Protein AF-A0A520CZI9-F1 (afdb_monomer)

Secondary structure (DSSP, 8-state):
-HHHHHHHHHHHHHHHHHHHHHT-HHHHHHHHHHHHHH-TT-HHHHHHHHHHHHHHS-HHHHHHHHHHHHHHHHHHHHHHHHHHHHHSHHHHHHHHHHHHHTT-B-TTS-B----HHHHHHHHHHHHHHHHHHT-----------------------------

Radius of gyration: 30.91 Å; Cα contacts (8 Å, |Δi|>4): 100; chains: 1; bounding box: 80×28×113 Å

Mean predicted aligned error: 10.5 Å

pLDDT: mean 85.19, std 16.38, range [44.72, 97.5]

Structure (mmCIF, N/CA/C/O backbone):
data_AF-A0A520CZI9-F1
#
_entry.id   AF-A0A520CZI9-F1
#
loop_
_atom_site.group_PDB
_atom_site.id
_atom_site.type_symbol
_atom_site.label_atom_id
_atom_site.label_alt_id
_atom_site.label_comp_id
_atom_site.label_asym_id
_atom_site.label_entity_id
_atom_site.label_seq_id
_atom_site.pdbx_PDB_ins_code
_atom_site.Cartn_x
_atom_site.Cartn_y
_atom_site.Cartn_z
_atom_site.occupancy
_atom_site.B_iso_or_equiv
_atom_site.auth_seq_id
_atom_site.auth_comp_id
_atom_site.auth_asym_id
_atom_site.auth_atom_id
_atom_site.pdbx_PDB_model_num
ATOM 1 N N . MET A 1 1 ? -3.508 4.413 -19.790 1.00 62.09 1 MET A N 1
ATOM 2 C CA . MET A 1 1 ? -4.306 3.797 -18.696 1.00 62.09 1 MET A CA 1
ATOM 3 C C . MET A 1 1 ? -3.879 4.257 -17.296 1.00 62.09 1 MET A C 1
ATOM 5 O O . MET A 1 1 ? -4.762 4.639 -16.537 1.00 62.09 1 MET A O 1
ATOM 9 N N . ALA A 1 2 ? -2.581 4.267 -16.952 1.00 71.06 2 ALA A N 1
ATOM 10 C CA . ALA A 1 2 ? -2.079 4.636 -15.613 1.00 71.06 2 ALA A CA 1
ATOM 11 C C . ALA A 1 2 ? -2.531 6.032 -15.137 1.00 71.06 2 ALA A C 1
ATOM 13 O O . ALA A 1 2 ? -3.241 6.137 -14.144 1.00 71.06 2 ALA A O 1
ATOM 14 N N . ARG A 1 3 ? -2.312 7.079 -15.947 1.00 78.06 3 ARG A N 1
ATOM 15 C CA . ARG A 1 3 ? -2.715 8.465 -15.625 1.00 78.06 3 ARG A CA 1
ATOM 16 C C . ARG A 1 3 ? -4.198 8.622 -15.249 1.00 78.06 3 ARG A C 1
ATOM 18 O O . ARG A 1 3 ? -4.538 9.430 -14.393 1.00 78.06 3 ARG A O 1
ATOM 25 N N . ARG A 1 4 ? -5.099 7.841 -15.865 1.00 83.56 4 ARG A N 1
ATOM 26 C CA . ARG A 1 4 ? -6.543 7.868 -15.554 1.00 83.56 4 ARG A CA 1
ATOM 27 C C . ARG A 1 4 ? -6.840 7.231 -14.192 1.00 83.56 4 ARG A C 1
ATOM 29 O O . ARG A 1 4 ? -7.718 7.718 -13.483 1.00 83.56 4 ARG A O 1
ATOM 36 N N . LYS A 1 5 ? -6.120 6.163 -13.832 1.00 85.12 5 LYS A N 1
ATOM 37 C CA . LYS A 1 5 ? -6.226 5.513 -12.519 1.00 85.12 5 LYS A CA 1
ATOM 38 C C . LYS A 1 5 ? -5.720 6.445 -11.417 1.00 85.12 5 LYS A C 1
ATOM 40 O O . LYS A 1 5 ? -6.430 6.624 -10.435 1.00 85.12 5 LYS A O 1
ATOM 45 N N . ASP A 1 6 ? -4.604 7.135 -11.638 1.00 86.25 6 ASP A N 1
ATOM 46 C CA . ASP A 1 6 ? -4.031 8.069 -10.658 1.00 86.25 6 ASP A CA 1
ATOM 47 C C . ASP A 1 6 ? -4.970 9.247 -10.376 1.00 86.25 6 ASP A C 1
ATOM 49 O O . ASP A 1 6 ? -5.230 9.588 -9.222 1.00 86.25 6 ASP A O 1
ATOM 53 N N . ILE A 1 7 ? -5.533 9.854 -11.430 1.00 91.81 7 ILE A N 1
ATOM 54 C CA . ILE A 1 7 ? -6.514 10.943 -11.293 1.00 91.81 7 ILE A CA 1
ATOM 55 C C . ILE A 1 7 ? -7.728 10.460 -10.497 1.00 91.81 7 ILE A C 1
ATOM 57 O O . ILE A 1 7 ? -8.185 11.145 -9.582 1.00 91.81 7 ILE A O 1
ATOM 61 N N . ARG A 1 8 ? -8.233 9.263 -10.815 1.00 93.69 8 ARG A N 1
ATOM 62 C CA . ARG A 1 8 ? -9.382 8.686 -10.120 1.00 93.69 8 ARG A CA 1
ATOM 63 C C . ARG A 1 8 ? -9.073 8.392 -8.652 1.00 93.69 8 ARG A C 1
ATOM 65 O O . ARG A 1 8 ? -9.869 8.766 -7.797 1.00 93.69 8 ARG A O 1
ATOM 72 N N . SER A 1 9 ? -7.922 7.791 -8.350 1.00 93.62 9 SER A N 1
ATOM 73 C CA . SER A 1 9 ? -7.503 7.528 -6.969 1.00 93.62 9 SER A CA 1
ATOM 74 C C . SER A 1 9 ? -7.391 8.821 -6.161 1.00 93.62 9 SER A C 1
ATOM 76 O O . SER A 1 9 ? -7.897 8.885 -5.038 1.00 93.62 9 SER A O 1
ATOM 78 N N . LYS A 1 10 ? -6.800 9.879 -6.735 1.00 94.19 10 LYS A N 1
ATOM 79 C CA . LYS A 1 10 ? -6.719 11.204 -6.098 1.00 94.19 10 LYS A CA 1
ATOM 80 C C . LYS A 1 10 ? -8.101 11.798 -5.845 1.00 94.19 10 LYS A C 1
ATOM 82 O O . LYS A 1 10 ? -8.356 12.309 -4.757 1.00 94.19 10 LYS A O 1
ATOM 87 N N . LEU A 1 11 ? -9.005 11.712 -6.818 1.00 95.56 11 LEU A N 1
ATOM 88 C CA . LEU A 1 11 ? -10.368 12.224 -6.685 1.00 95.56 11 LEU A CA 1
ATOM 89 C C . LEU A 1 11 ? -11.126 11.516 -5.556 1.00 95.56 11 LEU A C 1
ATOM 91 O O . LEU A 1 11 ? -11.704 12.181 -4.696 1.00 95.56 11 LEU A O 1
ATOM 95 N N . GLU A 1 12 ? -11.067 10.186 -5.510 1.00 95.38 12 GLU A N 1
ATOM 96 C CA . GLU A 1 12 ? -11.695 9.393 -4.448 1.00 95.38 12 GLU A CA 1
ATOM 97 C C . GLU A 1 12 ? -11.079 9.700 -3.072 1.00 95.38 12 GLU A C 1
ATOM 99 O O . GLU A 1 12 ? -11.809 9.849 -2.092 1.00 95.38 12 GLU A O 1
ATOM 104 N N . TYR A 1 13 ? -9.758 9.903 -2.995 1.00 96.62 13 TYR A N 1
ATOM 105 C CA . TYR A 1 13 ? -9.076 10.355 -1.777 1.00 96.62 13 TYR A CA 1
ATOM 106 C C . TYR A 1 13 ? -9.570 11.732 -1.299 1.00 96.62 13 TYR A C 1
ATOM 108 O O . TYR A 1 13 ? -9.840 11.924 -0.111 1.00 96.62 13 TYR A O 1
ATOM 116 N N . HIS A 1 14 ? -9.727 12.699 -2.207 1.00 96.44 14 HIS A N 1
ATOM 117 C CA . HIS A 1 14 ? -10.226 14.029 -1.855 1.00 96.44 14 HIS A CA 1
ATOM 118 C C . HIS A 1 14 ? -11.691 14.005 -1.412 1.00 96.44 14 HIS A C 1
ATOM 120 O O . HIS A 1 14 ? -12.055 14.708 -0.468 1.00 96.44 14 HIS A O 1
ATOM 126 N N . GLN A 1 15 ? -12.530 13.188 -2.048 1.00 96.44 15 GLN A N 1
ATOM 127 C CA . GLN A 1 15 ? -13.908 12.977 -1.603 1.00 96.44 15 GLN A CA 1
ATOM 128 C C . GLN A 1 15 ? -13.951 12.325 -0.214 1.00 96.44 15 GLN A C 1
ATOM 130 O O . GLN A 1 15 ? -14.697 12.783 0.649 1.00 96.44 15 GLN A O 1
ATOM 135 N N . ALA A 1 16 ? -13.097 11.328 0.038 1.00 96.56 16 ALA A N 1
ATOM 136 C CA . ALA A 1 16 ? -12.969 10.697 1.349 1.00 96.56 16 ALA A CA 1
ATOM 137 C C . ALA A 1 16 ? -12.588 11.706 2.441 1.00 96.56 16 ALA A C 1
ATOM 139 O O . ALA A 1 16 ? -13.195 11.704 3.507 1.00 96.56 16 ALA A O 1
ATOM 140 N N . LEU A 1 17 ? -11.648 12.617 2.160 1.00 96.31 17 LEU A N 1
ATOM 141 C CA . LEU A 1 17 ? -11.279 13.692 3.088 1.00 96.31 17 LEU A CA 1
ATOM 142 C C . LEU A 1 17 ? -12.446 14.630 3.403 1.00 96.31 17 LEU A C 1
ATOM 144 O O . LEU A 1 17 ? -12.574 15.070 4.543 1.00 96.31 17 LEU A O 1
ATOM 148 N N . LYS A 1 18 ? -13.283 14.962 2.412 1.00 96.94 18 LYS A N 1
ATOM 149 C CA . LYS A 1 18 ? -14.472 15.796 2.643 1.00 96.94 18 LYS A CA 1
ATOM 150 C C . LYS A 1 18 ? -15.453 15.088 3.578 1.00 96.94 18 LYS A C 1
ATOM 152 O O . LYS A 1 18 ? -15.872 15.697 4.552 1.00 96.94 18 LYS A O 1
ATOM 157 N N . LEU A 1 19 ? -15.734 13.807 3.335 1.00 95.50 19 LEU A N 1
ATOM 158 C CA . LEU A 1 19 ? -16.618 13.007 4.192 1.00 95.50 19 LEU A CA 1
ATOM 159 C C . LEU A 1 19 ? -16.044 12.775 5.594 1.00 95.50 19 LEU A C 1
ATOM 161 O O . LEU A 1 19 ? -16.773 12.747 6.578 1.00 95.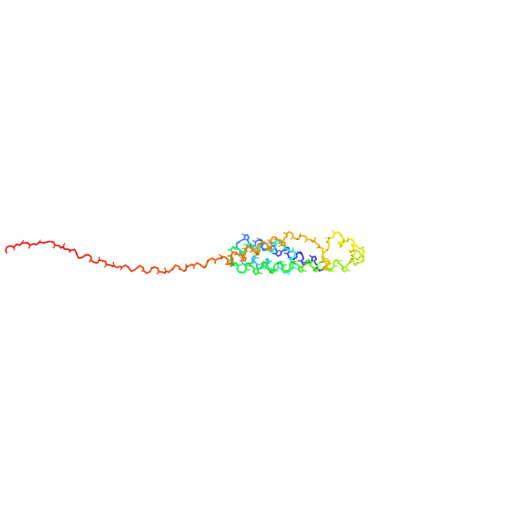50 19 LEU A O 1
ATOM 165 N N . GLU A 1 20 ? -14.724 12.631 5.716 1.00 94.38 20 GLU A N 1
ATOM 166 C CA . GLU A 1 20 ? -14.093 12.529 7.030 1.00 94.38 20 GLU A CA 1
ATOM 167 C C . GLU A 1 20 ? -14.286 13.826 7.830 1.00 94.38 20 GLU A C 1
ATOM 169 O O . GLU A 1 20 ? -14.579 13.772 9.022 1.00 94.38 20 GLU A O 1
ATOM 174 N N . LYS A 1 21 ? -14.190 14.992 7.174 1.00 94.38 21 LYS A N 1
ATOM 175 C CA . LYS A 1 21 ? -14.440 16.296 7.806 1.00 94.38 21 LYS A CA 1
ATOM 176 C C . LYS A 1 21 ? -15.902 16.497 8.213 1.00 94.38 21 LYS A C 1
ATOM 178 O O . LYS A 1 21 ? -16.136 17.184 9.200 1.00 94.38 21 LYS A O 1
ATOM 183 N N . THR A 1 22 ? -16.862 15.911 7.494 1.00 94.69 22 THR A N 1
ATOM 184 C CA . THR A 1 22 ? -18.288 15.958 7.871 1.00 94.69 22 THR A CA 1
ATOM 185 C C . THR A 1 22 ? -18.648 14.967 8.981 1.00 94.69 22 THR A C 1
ATOM 187 O O . THR A 1 22 ? -19.741 15.045 9.527 1.00 94.69 22 THR A O 1
ATOM 190 N N . GLY A 1 23 ? -17.731 14.067 9.357 1.00 92.06 23 GLY A N 1
ATOM 191 C CA . GLY A 1 23 ? -17.938 13.072 10.412 1.00 92.06 23 GLY A CA 1
ATOM 192 C C . GLY A 1 23 ? -18.419 11.706 9.910 1.00 92.06 23 GLY A C 1
ATOM 193 O O . GLY A 1 23 ? -18.578 10.778 10.709 1.00 92.06 23 GLY A O 1
ATOM 194 N N . ASP A 1 24 ? -18.563 11.523 8.596 1.00 94.50 24 ASP A N 1
ATOM 195 C CA . ASP A 1 24 ? -19.016 10.275 7.975 1.00 94.50 24 ASP A CA 1
ATOM 196 C C . ASP A 1 24 ? -17.868 9.275 7.781 1.00 94.50 24 ASP A C 1
ATOM 198 O O . ASP A 1 24 ? -17.542 8.831 6.675 1.00 94.50 24 ASP A O 1
ATOM 202 N N . HIS A 1 25 ? -17.249 8.870 8.891 1.00 93.06 25 HIS A N 1
ATOM 203 C CA . HIS A 1 25 ? -16.052 8.023 8.912 1.00 93.06 25 HIS A CA 1
ATOM 204 C C .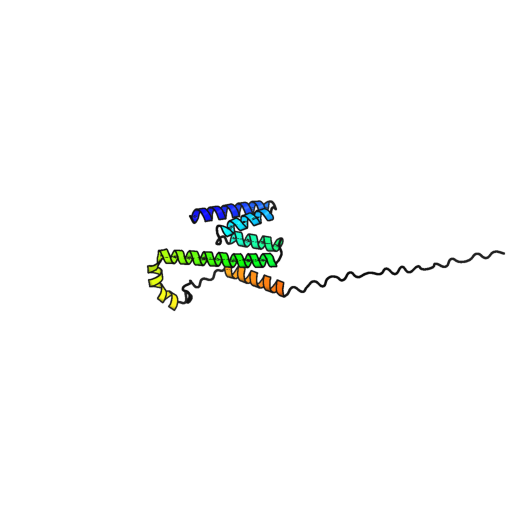 HIS A 1 25 ? -16.230 6.684 8.171 1.00 93.06 25 HIS A C 1
ATOM 206 O O . HIS A 1 25 ? -15.288 6.184 7.556 1.00 93.06 25 HIS A O 1
ATOM 212 N N . ASN A 1 26 ? -17.434 6.099 8.191 1.00 93.12 26 ASN A N 1
ATOM 213 C CA . ASN A 1 26 ? -17.721 4.841 7.493 1.00 93.12 26 ASN A CA 1
ATOM 214 C C . ASN A 1 26 ? -17.700 5.003 5.965 1.00 93.12 26 ASN A C 1
ATOM 216 O O . ASN A 1 26 ? -17.172 4.139 5.264 1.00 93.12 26 ASN A O 1
ATOM 220 N N . LEU A 1 27 ? -18.262 6.098 5.442 1.00 94.75 27 LEU A N 1
ATOM 221 C CA . LEU A 1 27 ? -18.240 6.383 4.006 1.00 94.75 27 LEU A CA 1
ATOM 222 C C . LEU A 1 27 ? -16.847 6.836 3.562 1.00 94.75 27 LEU A C 1
ATOM 224 O O . LEU A 1 27 ? -16.363 6.375 2.528 1.00 94.75 27 LEU A O 1
ATOM 228 N N . ALA A 1 28 ? -16.167 7.644 4.381 1.00 95.88 28 ALA A N 1
ATOM 229 C CA . ALA A 1 28 ? -14.778 8.026 4.154 1.00 95.88 28 ALA A CA 1
ATOM 230 C C . ALA A 1 28 ? -13.868 6.792 4.037 1.00 95.88 28 ALA A C 1
ATOM 232 O O . ALA A 1 28 ? -13.098 6.687 3.086 1.00 95.88 28 ALA A O 1
ATOM 233 N N . LEU A 1 29 ? -14.013 5.807 4.935 1.00 95.69 29 LEU A N 1
ATOM 234 C CA . LEU A 1 29 ? -13.274 4.542 4.863 1.00 95.69 29 LEU A CA 1
ATOM 235 C C . LEU A 1 29 ? -13.497 3.799 3.544 1.00 95.69 29 LEU A C 1
ATOM 237 O O . LEU A 1 29 ? -12.526 3.353 2.936 1.00 95.69 29 LEU A O 1
ATOM 241 N N . LYS A 1 30 ? -14.748 3.699 3.076 1.00 95.69 30 LYS A N 1
ATOM 242 C CA . LYS A 1 30 ? -15.056 3.056 1.788 1.00 95.69 30 LYS A CA 1
ATOM 243 C C . LYS A 1 30 ? -14.361 3.767 0.627 1.00 95.69 30 LYS A C 1
ATOM 245 O O . LYS A 1 30 ? -13.816 3.105 -0.251 1.00 95.69 30 LYS A O 1
ATOM 250 N N . LEU A 1 31 ? -14.366 5.100 0.611 1.00 96.62 31 LEU A N 1
ATOM 251 C CA . LEU A 1 31 ? -13.702 5.869 -0.444 1.00 96.62 31 LEU A CA 1
ATOM 252 C C . LEU A 1 31 ? -12.178 5.764 -0.370 1.00 96.62 31 LEU A C 1
ATOM 254 O O . LEU A 1 31 ? -11.535 5.603 -1.405 1.00 96.62 31 LEU A O 1
ATOM 258 N N . TYR A 1 32 ? -11.594 5.766 0.829 1.00 96.94 32 TYR A N 1
ATOM 259 C CA . TYR A 1 32 ? -10.164 5.519 0.966 1.00 96.94 32 TYR A CA 1
ATOM 260 C C . TYR A 1 32 ? -9.771 4.130 0.458 1.00 96.94 32 TYR A C 1
ATOM 262 O O . TYR A 1 32 ? -8.745 4.017 -0.206 1.00 96.94 32 TYR A O 1
ATOM 270 N N . GLN A 1 33 ? -10.573 3.096 0.733 1.00 95.50 33 GLN A N 1
ATOM 271 C CA . GLN A 1 33 ? -10.327 1.738 0.232 1.00 95.50 33 GLN A CA 1
ATOM 272 C C . GLN A 1 33 ? -10.399 1.668 -1.296 1.00 95.50 33 GLN A C 1
ATOM 274 O O . GLN A 1 33 ? -9.569 1.019 -1.930 1.00 95.50 33 GLN A O 1
ATOM 279 N N . LYS A 1 34 ? -11.356 2.363 -1.918 1.00 95.44 34 LYS A N 1
ATOM 280 C CA . LYS A 1 34 ? -11.404 2.460 -3.385 1.00 95.44 34 LYS A CA 1
ATOM 281 C C . LYS A 1 34 ? -10.159 3.166 -3.937 1.00 95.44 34 LYS A C 1
ATOM 283 O O . LYS A 1 34 ? -9.486 2.630 -4.811 1.00 95.44 34 LYS A O 1
ATOM 288 N N . SER A 1 35 ? -9.757 4.275 -3.322 1.00 95.69 35 SER A N 1
ATOM 289 C CA . SER A 1 35 ? -8.546 5.004 -3.706 1.00 95.69 35 SER A CA 1
ATOM 290 C C . SER A 1 35 ? -7.285 4.127 -3.637 1.00 95.69 35 SER A C 1
ATOM 292 O O . SER A 1 35 ? -6.499 4.109 -4.587 1.00 95.69 35 SER A O 1
ATOM 294 N N . SER A 1 36 ? -7.126 3.342 -2.565 1.00 94.38 36 SER A N 1
ATOM 295 C CA . SER A 1 36 ? -5.962 2.472 -2.363 1.00 94.38 36 SER A CA 1
ATOM 296 C C . SER A 1 36 ? -5.977 1.188 -3.199 1.00 94.38 36 SER A C 1
ATOM 298 O O . SER A 1 36 ? -4.929 0.591 -3.423 1.00 94.38 36 SER A O 1
ATOM 300 N N . THR A 1 37 ? -7.147 0.739 -3.662 1.00 93.25 37 THR A N 1
ATOM 301 C CA . THR A 1 37 ? -7.260 -0.404 -4.590 1.00 93.25 37 THR A CA 1
ATOM 302 C C . THR A 1 37 ? -6.992 0.003 -6.035 1.00 93.25 37 THR A C 1
ATOM 304 O O . THR A 1 37 ? -6.431 -0.780 -6.796 1.00 93.25 37 THR A O 1
ATOM 307 N N . ILE A 1 38 ? -7.360 1.230 -6.415 1.00 92.88 38 ILE A N 1
ATOM 308 C CA . ILE A 1 38 ? -7.059 1.783 -7.741 1.00 92.88 38 ILE A CA 1
ATOM 309 C C . ILE A 1 38 ? -5.571 2.089 -7.878 1.00 92.88 38 ILE A C 1
ATOM 311 O O . ILE A 1 38 ? -4.980 1.770 -8.910 1.00 92.88 38 ILE A O 1
ATOM 315 N N . ASP A 1 39 ? -4.997 2.717 -6.853 1.00 92.50 39 ASP A N 1
ATOM 316 C CA . ASP A 1 39 ? -3.581 3.053 -6.786 1.00 92.50 39 ASP A CA 1
ATOM 317 C C . ASP A 1 39 ? -3.000 2.602 -5.436 1.00 92.50 39 ASP A C 1
ATOM 319 O O . ASP A 1 39 ? -3.110 3.319 -4.433 1.00 92.50 39 ASP A O 1
ATOM 323 N N . PRO A 1 40 ? -2.363 1.418 -5.396 1.00 92.38 40 PRO A N 1
ATOM 324 C CA . PRO A 1 40 ? -1.676 0.939 -4.204 1.00 92.38 40 PRO A CA 1
ATOM 325 C C . PRO A 1 40 ? -0.528 1.847 -3.751 1.00 92.38 40 PRO A C 1
ATOM 327 O O . PRO A 1 40 ? -0.169 1.808 -2.574 1.00 92.38 40 PRO A O 1
ATOM 330 N N . SER A 1 41 ? 0.013 2.681 -4.646 1.00 90.81 41 SER A N 1
ATOM 331 C CA . SER A 1 41 ? 1.081 3.640 -4.357 1.00 90.81 41 SER A CA 1
ATOM 332 C C . SER A 1 41 ? 0.565 4.918 -3.686 1.00 90.81 41 SER A C 1
ATOM 334 O O . SER A 1 41 ? 1.363 5.744 -3.238 1.00 90.81 41 SER A O 1
ATOM 336 N N . ASN A 1 42 ? -0.755 5.080 -3.530 1.00 93.44 42 ASN A N 1
ATOM 337 C CA . ASN A 1 42 ? -1.339 6.185 -2.780 1.00 93.44 42 ASN A CA 1
ATOM 338 C C . ASN A 1 42 ? -1.166 5.984 -1.263 1.00 93.44 42 ASN A C 1
ATOM 340 O O . ASN A 1 42 ? -2.062 5.548 -0.532 1.00 93.44 42 ASN A O 1
ATO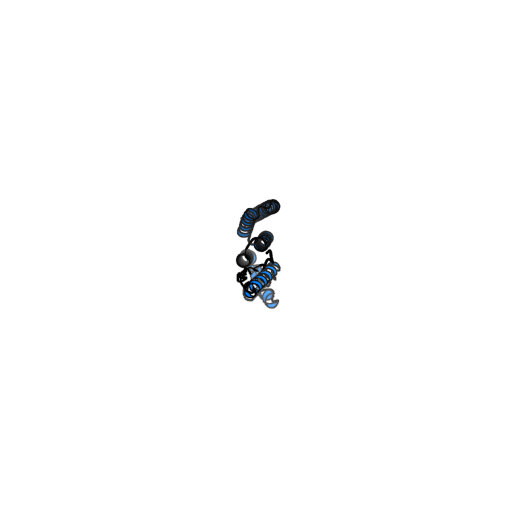M 344 N N . ILE A 1 43 ? 0.014 6.365 -0.779 1.00 93.81 43 ILE A N 1
ATOM 345 C CA . ILE A 1 43 ? 0.423 6.280 0.627 1.00 93.81 43 ILE A CA 1
ATOM 346 C C . ILE A 1 43 ? -0.544 7.039 1.550 1.00 93.81 43 ILE A C 1
ATOM 348 O O . ILE A 1 43 ? -0.821 6.603 2.672 1.00 93.81 43 ILE A O 1
ATOM 352 N N . HIS A 1 44 ? -1.080 8.176 1.098 1.00 94.62 44 HIS A N 1
ATOM 353 C CA . HIS A 1 44 ? -1.974 8.996 1.910 1.00 94.62 44 HIS A CA 1
ATOM 354 C C . HIS A 1 44 ? -3.291 8.276 2.205 1.00 94.62 44 HIS A C 1
ATOM 356 O O . HIS A 1 44 ? -3.743 8.299 3.352 1.00 94.62 44 HIS A O 1
ATOM 362 N N . ALA A 1 45 ? -3.876 7.595 1.215 1.00 95.94 45 ALA A N 1
ATOM 363 C CA . ALA A 1 45 ? -5.097 6.818 1.404 1.00 95.94 45 ALA A CA 1
ATOM 364 C C . ALA A 1 45 ? -4.903 5.720 2.462 1.00 95.94 45 ALA A C 1
ATOM 366 O O . ALA A 1 45 ? -5.685 5.643 3.412 1.00 95.94 45 ALA A O 1
ATOM 367 N N . TRP A 1 46 ? -3.823 4.938 2.368 1.00 97.00 46 TRP A N 1
ATOM 368 C CA . TRP A 1 46 ? -3.492 3.908 3.359 1.00 97.00 46 TRP A CA 1
ATOM 369 C C . TRP A 1 46 ? -3.298 4.485 4.763 1.00 97.00 46 TRP A C 1
ATOM 371 O O . TRP A 1 46 ? -3.895 4.001 5.727 1.00 97.00 46 TRP A O 1
ATOM 381 N N . ASN A 1 47 ? -2.529 5.568 4.889 1.00 96.44 47 ASN A N 1
ATOM 382 C CA . ASN A 1 47 ? -2.272 6.200 6.182 1.00 96.44 47 ASN A CA 1
ATOM 383 C C . ASN A 1 47 ? -3.558 6.716 6.844 1.00 96.44 47 ASN A C 1
ATOM 385 O O . ASN A 1 47 ? -3.739 6.538 8.053 1.00 96.44 47 ASN A O 1
ATOM 389 N N . ARG A 1 48 ? -4.480 7.316 6.076 1.00 95.75 48 ARG A N 1
ATOM 390 C CA . ARG A 1 48 ? -5.785 7.745 6.608 1.00 95.75 48 ARG A CA 1
ATOM 391 C C . ARG A 1 48 ? -6.629 6.558 7.061 1.00 95.75 48 ARG A C 1
ATOM 393 O O . ARG A 1 48 ? -7.170 6.609 8.165 1.00 95.75 48 ARG A O 1
ATOM 400 N N . GLN A 1 49 ? -6.668 5.463 6.297 1.00 95.94 49 GLN A N 1
ATOM 401 C CA . GLN A 1 49 ? -7.359 4.242 6.731 1.00 95.94 49 GLN A CA 1
ATOM 402 C C . GLN A 1 49 ? -6.794 3.718 8.053 1.00 95.94 49 GLN A C 1
ATOM 404 O O . GLN A 1 49 ? -7.558 3.448 8.974 1.00 95.94 49 GLN A O 1
ATOM 409 N N . MET A 1 50 ? -5.468 3.651 8.202 1.00 95.88 50 MET A N 1
ATOM 410 C CA . MET A 1 50 ? -4.836 3.198 9.447 1.00 95.88 50 MET A CA 1
ATOM 411 C C . MET A 1 50 ? -5.183 4.093 10.647 1.00 95.88 50 MET A C 1
ATOM 413 O O . MET A 1 50 ? -5.325 3.602 11.768 1.00 95.88 50 MET A O 1
ATOM 417 N N . ILE A 1 51 ? -5.326 5.408 10.449 1.00 94.94 51 ILE A N 1
ATOM 418 C CA . ILE A 1 51 ? -5.767 6.334 11.506 1.00 94.94 51 ILE A CA 1
ATOM 419 C C . ILE A 1 51 ? -7.218 6.044 11.905 1.00 94.94 51 ILE A C 1
ATOM 421 O O . ILE A 1 51 ? -7.518 5.962 13.097 1.00 94.94 51 ILE A O 1
ATOM 425 N N . LEU A 1 52 ? -8.106 5.858 10.928 1.00 94.56 52 LEU A N 1
ATOM 426 C CA . LEU A 1 52 ? -9.519 5.568 11.174 1.00 94.56 52 LEU A CA 1
ATOM 427 C C . LEU A 1 52 ? -9.721 4.197 11.831 1.00 94.56 52 LEU A C 1
ATOM 429 O O . LEU A 1 52 ? -10.490 4.086 12.784 1.00 94.56 52 LEU A O 1
ATOM 433 N N . PHE A 1 53 ? -8.982 3.171 11.407 1.00 94.19 53 PHE A N 1
ATOM 434 C CA . PHE A 1 53 ? -9.019 1.849 12.037 1.00 94.19 53 PHE A CA 1
ATOM 435 C C . PHE A 1 53 ? -8.530 1.899 13.484 1.00 94.19 53 PHE A C 1
ATOM 437 O O . PHE A 1 53 ? -9.185 1.350 14.365 1.00 94.19 53 PHE A O 1
ATOM 444 N N . ARG A 1 54 ? -7.449 2.635 13.760 1.00 92.88 54 ARG A N 1
ATOM 445 C CA . ARG A 1 54 ? -6.955 2.818 15.131 1.00 92.88 54 ARG A CA 1
ATOM 446 C C . ARG A 1 54 ? -7.990 3.474 16.053 1.00 92.88 54 ARG A C 1
ATOM 448 O O . ARG A 1 54 ? -8.019 3.167 17.241 1.00 92.88 54 ARG A O 1
ATOM 455 N N . LYS A 1 55 ? -8.792 4.411 15.532 1.00 92.06 55 LYS A N 1
ATOM 456 C CA . LYS A 1 55 ? -9.799 5.150 16.313 1.00 92.06 55 LYS A CA 1
ATOM 457 C C . LYS A 1 55 ? -11.097 4.368 16.513 1.00 92.06 55 LYS A C 1
ATOM 459 O O . LYS A 1 55 ? -11.650 4.397 17.605 1.00 92.06 55 LYS A O 1
ATOM 464 N N . TYR A 1 56 ? -11.586 3.706 15.466 1.00 91.44 56 TYR A N 1
ATOM 465 C CA . TYR A 1 56 ? -12.965 3.204 15.416 1.00 91.44 56 TYR A CA 1
ATOM 466 C C . TYR A 1 56 ? -13.080 1.683 15.279 1.00 91.44 56 TYR A C 1
ATOM 468 O O . TYR A 1 56 ? -14.193 1.156 15.307 1.00 91.44 56 TYR A O 1
ATOM 476 N N . LYS A 1 57 ? -11.970 0.963 15.086 1.00 90.56 57 LYS A N 1
ATOM 477 C CA . LYS A 1 57 ? -11.957 -0.485 14.837 1.00 90.56 57 LYS A CA 1
ATOM 478 C C . LYS A 1 57 ? -11.083 -1.223 15.848 1.00 90.56 57 LYS A C 1
ATOM 480 O O . LYS A 1 57 ? -10.428 -0.638 16.707 1.00 90.56 57 LYS A O 1
ATOM 485 N N . SER A 1 58 ? -11.129 -2.550 15.778 1.00 91.12 58 SER A N 1
ATOM 486 C CA . SER A 1 58 ? -10.316 -3.415 16.627 1.00 91.12 58 SER A CA 1
ATOM 487 C C . SER A 1 58 ? -8.867 -3.471 16.136 1.00 91.12 58 SER A C 1
ATOM 489 O O . SER A 1 58 ? -8.580 -3.348 14.944 1.00 91.12 58 SER A O 1
ATOM 491 N N . LYS A 1 59 ? -7.934 -3.720 17.063 1.00 91.44 59 LYS A N 1
ATOM 492 C CA . LYS A 1 59 ? -6.502 -3.857 1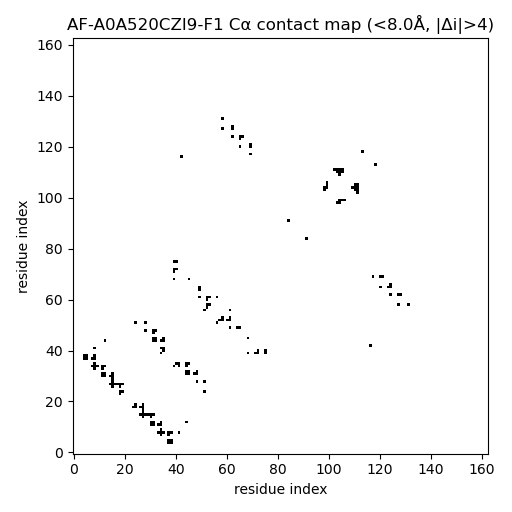6.745 1.00 91.44 59 LYS A CA 1
ATOM 493 C C . LYS A 1 59 ? -6.233 -4.973 15.731 1.00 91.44 59 LYS A C 1
ATOM 495 O O . LYS A 1 59 ? -5.347 -4.834 14.899 1.00 91.44 59 LYS A O 1
ATOM 500 N N . SER A 1 60 ? -7.000 -6.064 15.780 1.00 92.12 60 SER A N 1
ATOM 501 C CA . SER A 1 60 ? -6.879 -7.174 14.828 1.00 92.12 60 SER A CA 1
ATOM 502 C C . SER A 1 60 ? -7.221 -6.747 13.400 1.00 92.12 60 SER A C 1
ATOM 504 O O . SER A 1 60 ? -6.504 -7.099 12.467 1.00 92.12 60 SER A O 1
ATOM 506 N N . GLN A 1 61 ? -8.267 -5.936 13.228 1.00 94.00 61 GLN A N 1
ATOM 507 C CA . GLN A 1 61 ? -8.632 -5.375 11.926 1.00 94.00 61 GLN A CA 1
ATOM 508 C C . GLN A 1 61 ? -7.572 -4.394 11.411 1.00 94.00 61 GLN A C 1
ATOM 510 O O . GLN A 1 61 ? -7.265 -4.395 10.223 1.00 94.00 61 GLN A O 1
ATOM 515 N N . GLU A 1 62 ? -6.978 -3.588 12.295 1.00 95.19 62 GLU A N 1
ATOM 516 C CA . GLU A 1 62 ? -5.874 -2.696 11.928 1.00 95.19 62 GLU A CA 1
ATOM 517 C C . GLU A 1 62 ? -4.636 -3.479 11.462 1.00 95.19 62 GLU A C 1
ATOM 519 O O . GLU A 1 62 ? -4.049 -3.136 10.440 1.00 95.19 62 GLU A O 1
ATOM 524 N N . ILE A 1 63 ? -4.268 -4.561 12.156 1.00 96.06 63 ILE A N 1
ATOM 525 C CA . ILE A 1 63 ? -3.160 -5.446 11.757 1.00 96.06 63 ILE A CA 1
ATOM 526 C C . ILE A 1 63 ? -3.400 -6.019 10.357 1.00 96.06 63 ILE A C 1
ATOM 528 O O . ILE A 1 63 ? -2.507 -5.962 9.511 1.00 96.06 63 ILE A O 1
ATOM 532 N N . ALA A 1 64 ? -4.604 -6.538 10.095 1.00 96.19 64 ALA A N 1
ATOM 533 C CA . ALA A 1 64 ? -4.956 -7.086 8.786 1.00 96.19 64 ALA A CA 1
ATOM 534 C C . ALA A 1 64 ? -4.836 -6.025 7.679 1.00 96.19 64 ALA A C 1
ATOM 536 O O . ALA A 1 64 ? -4.258 -6.289 6.623 1.00 96.19 64 ALA A O 1
ATOM 537 N N . LEU A 1 65 ? -5.303 -4.802 7.953 1.00 96.12 65 LEU A N 1
ATOM 538 C CA . LEU A 1 65 ? -5.169 -3.675 7.037 1.00 96.12 65 LEU A CA 1
ATOM 539 C C . LEU A 1 65 ? -3.695 -3.350 6.750 1.00 96.12 65 LEU A C 1
ATOM 541 O O . LEU A 1 65 ? -3.318 -3.236 5.587 1.00 96.12 65 LEU A O 1
ATOM 545 N N . VAL A 1 66 ? -2.853 -3.233 7.781 1.00 96.62 66 VAL A N 1
ATOM 546 C CA . VAL A 1 66 ? -1.426 -2.909 7.611 1.00 96.62 66 VAL A CA 1
ATOM 547 C C . VAL A 1 66 ? -0.708 -3.987 6.793 1.00 96.62 66 VAL A C 1
ATOM 549 O O . VAL A 1 66 ? 0.048 -3.646 5.886 1.00 96.62 66 VAL A O 1
ATOM 552 N N . LYS A 1 67 ? -0.998 -5.275 7.030 1.00 97.50 67 LYS A N 1
ATOM 553 C CA . LYS A 1 67 ? -0.459 -6.378 6.213 1.00 97.50 67 LYS A CA 1
ATOM 554 C C . LYS A 1 67 ? -0.868 -6.250 4.747 1.00 97.50 67 LYS A C 1
ATOM 556 O O . LYS A 1 67 ? -0.019 -6.365 3.865 1.00 97.50 67 LYS A O 1
ATOM 561 N N . SER A 1 68 ? -2.146 -5.961 4.488 1.00 96.38 68 SER A N 1
ATOM 562 C CA . SER A 1 68 ? -2.640 -5.768 3.121 1.00 96.38 68 SER A CA 1
ATOM 563 C C . SER A 1 68 ? -1.987 -4.569 2.424 1.00 96.38 68 SER A C 1
ATOM 565 O O . SER A 1 68 ? -1.625 -4.676 1.255 1.00 96.38 68 SER A O 1
ATOM 567 N N . ALA A 1 69 ? -1.755 -3.468 3.149 1.00 96.12 69 ALA A N 1
ATOM 568 C CA . ALA A 1 69 ? -1.106 -2.271 2.623 1.00 96.12 69 ALA A CA 1
ATOM 569 C C . ALA A 1 69 ? 0.352 -2.544 2.227 1.00 96.12 69 ALA A C 1
ATOM 571 O O . ALA A 1 69 ? 0.764 -2.198 1.121 1.00 96.12 69 ALA A O 1
ATOM 572 N N . ILE A 1 70 ? 1.114 -3.221 3.097 1.00 96.12 70 ILE A N 1
ATOM 573 C CA . ILE A 1 70 ? 2.503 -3.623 2.823 1.00 96.12 70 ILE A CA 1
ATOM 574 C C . ILE A 1 70 ? 2.566 -4.511 1.577 1.00 96.12 70 ILE A C 1
ATOM 576 O O . ILE A 1 70 ? 3.359 -4.243 0.677 1.00 96.12 70 ILE A O 1
ATOM 580 N N . ALA A 1 71 ? 1.716 -5.538 1.497 1.00 95.94 71 ALA A N 1
ATOM 581 C CA . ALA A 1 71 ? 1.695 -6.453 0.358 1.00 95.94 71 ALA A CA 1
ATOM 582 C C . ALA A 1 71 ? 1.331 -5.734 -0.9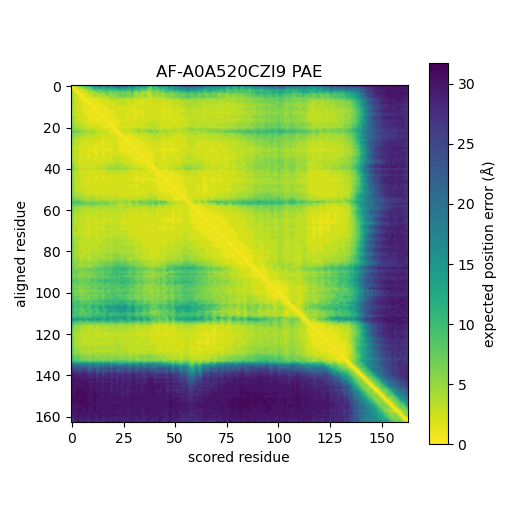52 1.00 95.94 71 ALA A C 1
ATOM 584 O O . ALA A 1 71 ? 2.026 -5.885 -1.955 1.00 95.94 71 ALA A O 1
ATOM 585 N N . ALA A 1 72 ? 0.281 -4.908 -0.941 1.00 95.44 72 ALA A N 1
ATOM 586 C CA . ALA A 1 72 ? -0.162 -4.173 -2.121 1.00 95.44 72 ALA A CA 1
ATOM 587 C C . ALA A 1 72 ? 0.902 -3.181 -2.624 1.00 95.44 72 ALA A C 1
ATOM 589 O O . ALA A 1 72 ? 1.126 -3.082 -3.829 1.00 95.44 72 ALA A O 1
ATOM 590 N N . TYR A 1 73 ? 1.587 -2.489 -1.710 1.00 94.38 73 TYR A N 1
ATOM 591 C CA . TYR A 1 73 ? 2.638 -1.531 -2.051 1.00 94.38 73 TYR A CA 1
ATOM 592 C C . TYR A 1 73 ? 3.921 -2.211 -2.550 1.00 94.38 73 TYR A C 1
ATOM 594 O O . TYR A 1 73 ? 4.504 -1.784 -3.542 1.00 94.38 73 TYR A O 1
ATOM 602 N N . ARG A 1 74 ? 4.342 -3.324 -1.934 1.00 93.12 74 ARG A N 1
ATOM 603 C CA . ARG A 1 74 ? 5.460 -4.133 -2.456 1.00 93.12 74 ARG A CA 1
ATOM 604 C C . ARG A 1 74 ? 5.166 -4.643 -3.867 1.00 93.12 74 ARG A C 1
ATOM 606 O O . ARG A 1 74 ? 6.018 -4.545 -4.746 1.00 93.12 74 ARG A O 1
ATOM 613 N N . ASN A 1 75 ? 3.939 -5.101 -4.110 1.00 93.50 75 ASN A N 1
ATOM 614 C CA . ASN A 1 75 ? 3.516 -5.540 -5.437 1.00 93.50 75 ASN A CA 1
ATOM 615 C C . ASN A 1 75 ? 3.517 -4.392 -6.458 1.00 93.50 75 ASN A C 1
ATOM 617 O O . ASN A 1 75 ? 3.906 -4.612 -7.608 1.00 93.50 75 ASN A O 1
ATOM 621 N N . SER A 1 76 ? 3.113 -3.172 -6.078 1.00 92.25 76 SER A N 1
ATOM 622 C CA . SER A 1 76 ? 3.145 -2.027 -6.999 1.00 92.25 76 SER A CA 1
ATOM 623 C C . SER A 1 76 ? 4.572 -1.606 -7.341 1.00 92.25 76 SER A C 1
ATOM 625 O O . SER A 1 76 ? 4.857 -1.362 -8.515 1.00 92.25 76 SER A O 1
ATOM 627 N N . ILE A 1 77 ? 5.482 -1.610 -6.362 1.00 91.50 77 ILE A N 1
ATOM 628 C CA . ILE A 1 77 ? 6.920 -1.405 -6.579 1.00 91.50 77 ILE A CA 1
ATOM 629 C C . ILE A 1 77 ? 7.466 -2.446 -7.554 1.00 91.50 77 ILE A C 1
ATOM 631 O O . ILE A 1 77 ? 8.046 -2.085 -8.575 1.00 91.50 77 ILE A O 1
ATOM 635 N N . GLN A 1 78 ? 7.243 -3.731 -7.274 1.00 91.19 78 GLN A N 1
ATOM 636 C CA . GLN A 1 78 ? 7.763 -4.818 -8.099 1.00 91.19 78 GLN A CA 1
ATOM 637 C C . GLN A 1 78 ? 7.214 -4.747 -9.529 1.00 91.19 78 GLN A C 1
ATOM 639 O O . GLN A 1 78 ? 7.950 -4.950 -10.491 1.00 91.19 78 GLN A O 1
ATOM 644 N N . THR A 1 79 ? 5.929 -4.425 -9.682 1.00 91.88 79 THR A N 1
ATOM 645 C CA . THR A 1 79 ? 5.300 -4.262 -10.999 1.00 91.88 79 THR A CA 1
ATOM 646 C C . THR A 1 79 ? 5.910 -3.087 -11.757 1.00 91.88 79 THR A C 1
ATOM 648 O O . THR A 1 79 ? 6.234 -3.225 -12.933 1.00 91.88 79 THR A O 1
ATOM 651 N N . SER A 1 80 ? 6.114 -1.955 -11.083 1.00 90.75 80 SER A N 1
ATOM 652 C CA . SER A 1 80 ? 6.728 -0.763 -11.679 1.00 90.75 80 SER A CA 1
ATOM 653 C C . SER A 1 80 ? 8.172 -1.037 -12.098 1.00 90.75 80 SER A C 1
ATOM 655 O O . SER A 1 80 ? 8.578 -0.667 -13.195 1.00 90.75 80 SER A O 1
ATOM 657 N N . HIS A 1 81 ? 8.930 -1.753 -11.264 1.00 90.69 81 HIS A N 1
ATOM 658 C CA . HIS A 1 81 ? 10.298 -2.155 -11.568 1.00 90.69 81 HIS A CA 1
ATOM 659 C C . HIS A 1 81 ? 10.363 -3.101 -12.776 1.00 90.69 81 HIS A C 1
ATOM 661 O O . HIS A 1 81 ? 11.126 -2.854 -13.704 1.00 90.69 81 HIS A O 1
ATOM 667 N N . LYS A 1 82 ? 9.500 -4.125 -12.829 1.00 91.81 82 LYS A N 1
ATOM 668 C CA . LYS A 1 82 ? 9.398 -5.029 -13.987 1.00 91.81 82 LYS A CA 1
ATOM 669 C C . LYS A 1 82 ? 9.045 -4.286 -15.276 1.00 91.81 82 LYS A C 1
ATOM 671 O O . LYS A 1 82 ? 9.618 -4.570 -16.320 1.00 91.81 82 LYS A O 1
ATOM 676 N N . GLN A 1 83 ? 8.123 -3.326 -15.205 1.00 92.31 83 GLN A N 1
ATOM 677 C CA . GLN A 1 83 ? 7.770 -2.486 -16.353 1.00 92.31 83 GLN A CA 1
ATOM 678 C C . GLN A 1 83 ? 8.947 -1.619 -16.807 1.00 92.31 83 GLN A C 1
ATOM 680 O O . GLN A 1 83 ? 9.181 -1.497 -18.005 1.00 92.31 83 GLN A O 1
ATOM 685 N N . TRP A 1 84 ? 9.701 -1.048 -15.866 1.00 92.56 84 TRP A N 1
ATOM 686 C CA . TRP A 1 84 ? 10.899 -0.272 -16.175 1.00 92.56 84 TRP A CA 1
ATOM 687 C C . TRP A 1 84 ? 11.975 -1.133 -16.847 1.00 92.56 84 TRP A C 1
ATOM 689 O O . TRP A 1 84 ? 12.508 -0.731 -17.877 1.00 92.56 84 TRP A O 1
ATOM 699 N N . LEU A 1 85 ? 12.231 -2.340 -16.333 1.00 92.31 85 LEU A N 1
ATOM 700 C CA . LEU A 1 85 ? 13.174 -3.283 -16.941 1.00 92.31 85 LEU A CA 1
ATOM 701 C C . LEU A 1 85 ? 12.767 -3.656 -18.368 1.00 92.31 85 LEU A C 1
ATOM 703 O O . LEU A 1 85 ? 13.605 -3.639 -19.260 1.00 92.31 85 LEU A O 1
ATOM 707 N N . ALA A 1 86 ? 11.479 -3.921 -18.600 1.00 92.31 86 ALA A N 1
ATOM 708 C CA . ALA A 1 86 ? 10.973 -4.244 -19.932 1.00 92.31 86 ALA A CA 1
ATOM 709 C C . ALA A 1 86 ? 11.169 -3.097 -20.943 1.00 92.31 86 ALA A C 1
ATOM 711 O O . ALA A 1 86 ? 11.346 -3.345 -22.130 1.00 92.31 86 ALA A O 1
ATOM 712 N N . LEU A 1 87 ? 11.149 -1.841 -20.484 1.00 94.88 87 LEU A N 1
ATOM 713 C CA . LEU A 1 87 ? 11.368 -0.659 -21.326 1.00 94.88 87 LEU A CA 1
ATOM 714 C C . LEU A 1 87 ? 12.854 -0.307 -21.504 1.00 94.88 87 LEU A C 1
ATOM 716 O O . LEU A 1 87 ? 13.204 0.432 -22.425 1.00 94.88 87 LEU A O 1
ATOM 720 N N . HIS A 1 88 ? 13.723 -0.782 -20.610 1.00 93.44 88 HIS A N 1
ATOM 721 C CA . HIS A 1 88 ? 15.122 -0.362 -20.512 1.00 93.44 88 HIS A CA 1
ATOM 722 C C . HIS A 1 88 ? 16.089 -1.541 -20.382 1.00 93.44 88 HIS A C 1
ATOM 724 O O . HIS A 1 88 ? 17.099 -1.436 -19.686 1.00 93.44 88 HIS A O 1
ATOM 730 N N . GLN A 1 89 ? 15.795 -2.648 -21.066 1.00 92.44 89 GLN A N 1
ATOM 731 C CA . GLN A 1 89 ? 16.522 -3.905 -20.913 1.00 92.44 89 GLN A CA 1
ATOM 732 C C . GLN A 1 89 ? 18.032 -3.752 -21.154 1.00 92.44 89 GLN A C 1
ATOM 734 O O . GLN A 1 89 ? 18.813 -4.058 -20.260 1.00 92.44 89 GLN A O 1
ATOM 739 N N . GLU A 1 90 ? 18.452 -3.179 -22.286 1.00 93.06 90 GLU A N 1
ATOM 740 C CA . GLU A 1 90 ? 19.884 -3.033 -22.611 1.00 93.06 90 GLU A CA 1
ATOM 741 C C . GLU A 1 90 ? 20.652 -2.179 -21.590 1.00 93.06 90 GLU A C 1
ATOM 743 O O . GLU A 1 90 ? 21.786 -2.481 -21.212 1.00 93.06 90 GLU A O 1
ATOM 748 N N . LYS A 1 91 ? 20.021 -1.111 -21.085 1.00 92.06 91 LYS A N 1
ATOM 749 C CA . LYS A 1 91 ? 20.607 -0.257 -20.039 1.00 92.06 91 LYS A CA 1
ATOM 750 C C . LYS A 1 91 ? 20.719 -1.002 -18.712 1.00 92.06 91 LYS A C 1
ATOM 752 O O . LYS A 1 91 ? 21.706 -0.846 -17.998 1.00 92.06 91 LYS A O 1
ATOM 757 N N . ALA A 1 92 ? 19.705 -1.792 -18.371 1.00 90.50 92 ALA A N 1
ATOM 758 C CA . ALA A 1 92 ? 19.703 -2.579 -17.149 1.00 90.50 92 ALA A CA 1
ATOM 759 C C . ALA A 1 92 ? 20.766 -3.684 -17.198 1.00 90.50 92 ALA A C 1
ATOM 761 O O . ALA A 1 92 ? 21.464 -3.889 -16.212 1.00 90.50 92 ALA A O 1
ATOM 762 N N . GLU A 1 93 ? 20.930 -4.351 -18.342 1.00 90.44 93 GLU A N 1
ATOM 763 C CA . GLU A 1 93 ? 21.929 -5.406 -18.535 1.00 90.44 93 GLU A CA 1
ATOM 764 C C . GLU A 1 93 ? 23.357 -4.848 -18.496 1.00 90.44 93 GLU A C 1
ATOM 766 O O . GLU A 1 93 ? 24.171 -5.325 -17.708 1.00 90.44 93 GLU A O 1
ATOM 771 N N . SER A 1 94 ? 23.637 -3.779 -19.248 1.00 93.06 94 SER A N 1
ATOM 772 C CA . SER A 1 94 ? 24.973 -3.155 -19.304 1.00 93.06 94 SER A CA 1
ATOM 773 C C . SER A 1 94 ? 25.467 -2.597 -17.965 1.00 93.06 94 SER A C 1
ATOM 775 O O . SER A 1 94 ? 26.669 -2.549 -17.721 1.00 93.06 94 SER A O 1
ATOM 777 N N . THR A 1 95 ? 24.560 -2.186 -17.077 1.00 91.38 95 THR A N 1
ATOM 778 C CA . THR A 1 95 ? 24.912 -1.621 -15.763 1.00 91.38 95 THR A CA 1
ATOM 779 C C . THR A 1 95 ? 24.812 -2.629 -14.615 1.00 91.38 95 THR A C 1
ATOM 781 O O . THR A 1 95 ? 25.165 -2.297 -13.481 1.00 91.38 95 THR A O 1
ATOM 784 N N . ARG A 1 96 ? 24.367 -3.866 -14.884 1.00 91.31 96 ARG A N 1
ATOM 785 C CA . ARG A 1 96 ? 24.063 -4.869 -13.853 1.00 91.31 96 ARG A CA 1
ATOM 786 C C . ARG A 1 96 ? 25.285 -5.269 -13.040 1.00 91.31 96 ARG A C 1
ATOM 788 O O . ARG A 1 96 ? 25.215 -5.259 -11.817 1.00 91.31 96 ARG A O 1
ATOM 795 N N . GLU A 1 97 ? 26.384 -5.615 -13.701 1.00 90.94 97 GLU A N 1
ATOM 796 C CA . GLU A 1 97 ? 27.610 -6.075 -13.033 1.00 90.94 97 GLU A CA 1
ATOM 797 C C . GLU A 1 97 ? 28.225 -4.983 -12.157 1.00 90.94 97 GLU A C 1
ATOM 799 O O . GLU A 1 97 ? 28.640 -5.221 -11.027 1.00 90.94 97 GLU A O 1
ATOM 804 N N . LEU A 1 98 ? 28.220 -3.743 -12.640 1.00 93.75 98 LEU A N 1
ATOM 805 C CA . LEU A 1 98 ? 28.673 -2.615 -11.838 1.00 93.75 98 LEU A CA 1
ATOM 806 C C . LEU A 1 98 ? 27.756 -2.405 -10.623 1.00 93.75 98 LEU A C 1
ATOM 808 O O . LEU A 1 98 ? 28.235 -2.205 -9.508 1.00 93.75 98 LEU A O 1
ATOM 812 N N . ALA A 1 99 ? 26.438 -2.499 -10.810 1.00 92.69 99 ALA A N 1
ATOM 813 C CA . ALA A 1 99 ? 25.479 -2.361 -9.720 1.00 92.69 99 ALA A CA 1
ATOM 814 C C . ALA A 1 99 ? 25.594 -3.482 -8.669 1.00 92.69 99 ALA A C 1
ATOM 816 O O . ALA A 1 99 ? 25.414 -3.197 -7.481 1.00 92.69 99 ALA A O 1
ATOM 817 N N . THR A 1 100 ? 25.906 -4.727 -9.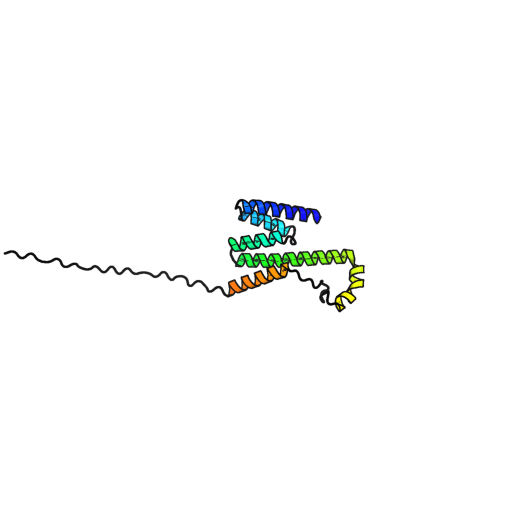066 1.00 91.94 100 THR A N 1
ATOM 818 C CA . THR A 1 100 ? 26.142 -5.829 -8.113 1.00 91.94 100 THR A CA 1
ATOM 819 C C . THR A 1 100 ? 27.398 -5.579 -7.286 1.00 91.94 100 THR A C 1
ATOM 821 O O . THR A 1 100 ? 27.342 -5.697 -6.064 1.00 91.94 100 THR A O 1
ATOM 824 N N . VAL A 1 101 ? 28.506 -5.178 -7.921 1.00 93.94 101 VAL A N 1
ATOM 825 C CA . VAL A 1 101 ? 29.779 -4.891 -7.235 1.00 93.94 101 VAL A CA 1
ATOM 826 C C . VAL A 1 101 ? 29.629 -3.735 -6.246 1.00 93.94 101 VAL A C 1
ATOM 828 O O . VAL A 1 101 ? 30.159 -3.793 -5.138 1.00 93.94 101 VAL A O 1
ATOM 831 N N . LEU A 1 102 ? 28.855 -2.709 -6.606 1.00 92.94 102 LEU A N 1
ATOM 832 C CA . LEU A 1 102 ? 28.554 -1.582 -5.721 1.00 92.94 102 LEU A CA 1
ATOM 833 C C . LEU A 1 102 ? 27.521 -1.914 -4.628 1.00 92.94 102 LEU A C 1
ATOM 835 O O . LEU A 1 102 ? 27.247 -1.072 -3.774 1.00 92.94 102 LEU A O 1
ATOM 839 N N . GLY A 1 103 ? 26.921 -3.109 -4.647 1.00 91.38 103 GLY A N 1
ATOM 840 C CA . GLY A 1 103 ? 25.902 -3.517 -3.678 1.00 91.38 103 GLY A CA 1
ATOM 841 C C . GLY A 1 103 ? 24.604 -2.705 -3.760 1.00 91.38 103 GLY A C 1
ATOM 842 O O . GLY A 1 103 ? 23.879 -2.597 -2.768 1.00 91.38 103 GLY A O 1
ATOM 843 N N . LEU A 1 104 ? 24.320 -2.113 -4.926 1.00 90.25 104 LEU A N 1
ATOM 844 C CA . LEU A 1 104 ? 23.120 -1.304 -5.179 1.00 90.25 104 LEU A CA 1
ATOM 845 C C . LEU A 1 104 ? 21.895 -2.159 -5.513 1.00 90.25 104 LEU A C 1
ATOM 847 O O . LEU A 1 104 ? 20.763 -1.686 -5.407 1.00 90.25 104 LEU A O 1
ATOM 851 N N . ILE A 1 105 ? 22.122 -3.405 -5.920 1.00 91.06 105 ILE A N 1
ATOM 852 C CA . ILE A 1 105 ? 21.083 -4.395 -6.188 1.00 91.06 105 ILE A CA 1
ATOM 853 C C . ILE A 1 105 ? 21.277 -5.615 -5.295 1.00 91.06 105 ILE A C 1
ATOM 855 O O . ILE A 1 105 ? 22.397 -6.013 -4.971 1.00 91.06 105 ILE A O 1
ATOM 859 N N . GLU A 1 106 ? 20.161 -6.187 -4.876 1.00 87.31 106 GLU A N 1
ATOM 860 C CA . GLU A 1 106 ? 20.105 -7.451 -4.163 1.00 87.31 106 GLU A CA 1
ATOM 861 C C . GLU A 1 106 ? 20.347 -8.630 -5.134 1.00 87.31 106 GLU A C 1
ATOM 863 O O . GLU A 1 106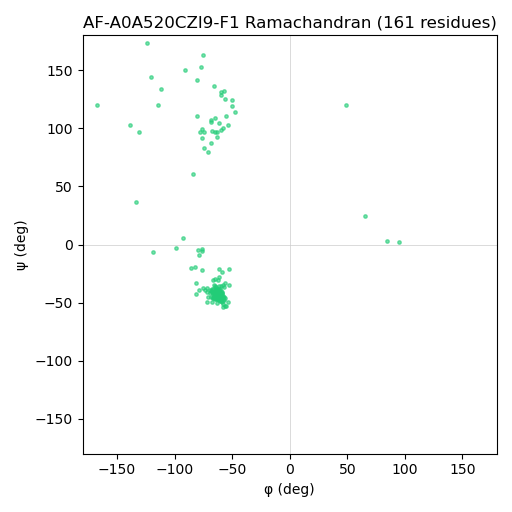 ? 20.256 -8.466 -6.357 1.00 87.31 106 GLU A O 1
ATOM 868 N N . PRO A 1 107 ? 20.673 -9.838 -4.629 1.00 82.44 107 PRO A N 1
ATOM 869 C CA . PRO A 1 107 ? 20.901 -11.018 -5.475 1.00 82.44 107 PRO A CA 1
ATOM 870 C C . PRO A 1 107 ? 19.696 -11.407 -6.344 1.00 82.44 107 PRO A C 1
ATOM 872 O O . PRO A 1 107 ? 19.853 -12.047 -7.381 1.00 82.44 107 PRO A O 1
ATOM 875 N N . ASP A 1 108 ? 18.493 -11.011 -5.931 1.00 80.81 108 ASP A N 1
ATOM 876 C CA . ASP A 1 108 ? 17.242 -11.186 -6.669 1.00 80.81 108 ASP A CA 1
ATOM 877 C C . ASP A 1 108 ? 17.082 -10.195 -7.845 1.00 80.81 108 ASP A C 1
ATOM 879 O O . ASP A 1 108 ? 16.128 -10.298 -8.619 1.00 80.81 108 ASP A O 1
ATOM 883 N N . GLY A 1 109 ? 18.025 -9.259 -8.005 1.00 81.00 109 GLY A N 1
ATOM 884 C CA . GLY A 1 109 ? 18.026 -8.218 -9.029 1.00 81.00 109 GLY A CA 1
ATOM 885 C C . GLY A 1 109 ? 17.218 -6.975 -8.658 1.00 81.00 109 GLY A C 1
ATOM 886 O O . GLY A 1 109 ? 17.123 -6.059 -9.475 1.00 81.00 109 GLY A O 1
ATOM 887 N N . MET A 1 110 ? 16.647 -6.912 -7.453 1.00 84.94 110 MET A N 1
ATOM 888 C CA . MET A 1 110 ? 15.893 -5.748 -7.005 1.00 84.94 110 MET A CA 1
ATOM 889 C C . MET A 1 110 ? 16.841 -4.645 -6.517 1.00 84.94 110 MET A C 1
ATOM 891 O O . MET A 1 110 ? 17.833 -4.925 -5.845 1.00 84.94 110 MET A O 1
ATOM 895 N N . PRO A 1 111 ? 16.548 -3.366 -6.799 1.00 87.06 111 PRO A N 1
ATOM 896 C CA . PRO A 1 111 ? 17.288 -2.259 -6.212 1.00 87.06 111 PRO A CA 1
ATOM 897 C C . PRO A 1 111 ? 17.190 -2.296 -4.691 1.00 87.06 111 PRO A C 1
ATOM 899 O O . PRO A 1 111 ? 16.082 -2.305 -4.142 1.00 87.06 111 PRO A O 1
ATOM 902 N N . LYS A 1 112 ? 18.338 -2.225 -4.014 1.00 83.69 112 LYS A N 1
ATOM 903 C CA . LYS A 1 112 ? 18.431 -2.100 -2.561 1.00 83.69 112 LYS A CA 1
ATOM 904 C C . LYS A 1 112 ? 17.977 -0.700 -2.160 1.00 83.69 112 LYS A C 1
ATOM 906 O O . LYS A 1 112 ? 18.762 0.226 -1.979 1.00 83.69 112 LYS A O 1
ATOM 911 N N . THR A 1 113 ? 16.665 -0.523 -2.122 1.00 79.56 113 THR A N 1
ATOM 912 C CA . THR A 1 113 ? 16.010 0.763 -1.908 1.00 79.56 113 THR A CA 1
ATOM 913 C C . THR A 1 113 ? 15.266 0.734 -0.590 1.00 79.56 113 THR A C 1
ATOM 915 O O . THR A 1 113 ? 14.350 -0.058 -0.369 1.00 79.56 113 THR A O 1
ATOM 918 N N . GLU A 1 114 ? 15.653 1.633 0.310 1.00 74.62 114 GLU A N 1
ATOM 919 C CA . GLU A 1 114 ? 14.957 1.791 1.576 1.00 74.62 114 GLU A CA 1
ATOM 920 C C . GLU A 1 114 ? 13.647 2.542 1.355 1.00 74.62 114 GLU A C 1
ATOM 922 O O . GLU A 1 114 ? 13.580 3.772 1.274 1.00 74.62 114 GLU A O 1
ATOM 927 N N . TYR A 1 115 ? 12.553 1.793 1.279 1.00 84.81 115 TYR A N 1
ATOM 928 C CA . TYR A 1 115 ? 11.229 2.389 1.266 1.00 84.81 115 TYR A CA 1
ATOM 929 C C . TYR A 1 115 ? 10.865 2.841 2.680 1.00 84.81 115 TYR A C 1
ATOM 931 O O . TYR A 1 115 ? 10.258 2.097 3.451 1.00 84.81 115 TYR A O 1
ATOM 939 N N . ALA A 1 116 ? 11.169 4.102 3.000 1.00 90.19 116 ALA A N 1
ATOM 940 C CA . ALA A 1 116 ? 10.864 4.719 4.295 1.00 90.19 116 ALA A CA 1
ATOM 941 C C . ALA A 1 116 ? 9.386 4.590 4.722 1.00 90.19 116 ALA A C 1
ATOM 943 O O . ALA A 1 116 ? 9.054 4.736 5.897 1.00 90.19 116 ALA A O 1
ATOM 944 N N . ILE A 1 117 ? 8.468 4.356 3.778 1.00 91.75 117 ILE A N 1
ATOM 945 C CA . ILE A 1 117 ? 7.065 4.074 4.090 1.00 91.75 117 ILE A CA 1
ATOM 946 C C . ILE A 1 117 ? 6.826 2.627 4.537 1.00 91.75 117 ILE A C 1
ATOM 948 O O . ILE A 1 117 ? 6.060 2.412 5.476 1.00 91.75 117 ILE A O 1
ATOM 952 N N . LEU A 1 118 ? 7.502 1.650 3.922 1.00 93.56 118 LEU A N 1
ATOM 953 C CA . LEU A 1 118 ? 7.401 0.244 4.309 1.00 93.56 118 LEU A CA 1
ATOM 954 C C . LEU A 1 118 ? 7.953 0.046 5.714 1.00 93.56 118 LEU A C 1
ATOM 956 O O . LEU A 1 118 ? 7.260 -0.530 6.545 1.00 93.56 118 LEU A O 1
ATOM 960 N N . THR A 1 119 ? 9.103 0.645 6.028 1.00 93.94 119 THR A N 1
ATOM 961 C CA . THR A 1 119 ? 9.676 0.585 7.381 1.00 93.94 119 THR A CA 1
ATOM 962 C C . THR A 1 119 ? 8.723 1.177 8.429 1.00 93.94 119 THR A C 1
ATOM 964 O O . THR A 1 119 ? 8.515 0.600 9.498 1.00 93.94 119 THR A O 1
ATOM 967 N N . LYS A 1 120 ? 8.037 2.288 8.122 1.00 95.69 120 LYS A N 1
ATOM 968 C CA . LYS A 1 120 ? 6.998 2.871 8.998 1.00 95.69 120 LYS A CA 1
ATOM 969 C C . LYS A 1 120 ? 5.796 1.943 9.197 1.00 95.69 120 LYS A C 1
ATOM 971 O O . LYS A 1 120 ? 5.239 1.880 10.294 1.00 95.69 120 LYS A O 1
ATOM 976 N N . TRP A 1 121 ? 5.353 1.245 8.157 1.00 96.44 121 TRP A N 1
ATOM 977 C CA . TRP A 1 121 ? 4.232 0.310 8.266 1.00 96.44 121 TRP A CA 1
ATOM 978 C C . TRP A 1 121 ? 4.620 -0.990 8.969 1.00 96.44 121 TRP A C 1
ATOM 980 O O . TRP A 1 121 ? 3.844 -1.488 9.779 1.00 96.44 121 TRP A O 1
ATOM 990 N N . GLU A 1 122 ? 5.825 -1.498 8.740 1.00 96.44 122 GLU A N 1
ATOM 991 C CA . GLU A 1 122 ? 6.374 -2.686 9.400 1.00 96.44 122 GLU A CA 1
ATOM 992 C C . GLU A 1 122 ? 6.603 -2.447 10.891 1.00 96.44 122 GLU A C 1
ATOM 994 O O . GLU A 1 122 ? 6.168 -3.246 11.719 1.00 96.44 122 GLU A O 1
ATOM 999 N N . THR A 1 123 ? 7.184 -1.305 11.266 1.00 96.38 123 THR A N 1
ATOM 1000 C CA . THR A 1 123 ? 7.308 -0.916 12.680 1.00 96.38 123 THR A CA 1
ATOM 1001 C C . THR A 1 123 ? 5.939 -0.781 13.341 1.00 96.38 123 THR A C 1
ATOM 1003 O O . THR A 1 123 ? 5.735 -1.265 14.457 1.00 96.38 123 THR A O 1
ATOM 1006 N N . ARG A 1 124 ? 4.954 -0.186 12.652 1.00 95.69 124 ARG A N 1
ATOM 1007 C CA . ARG A 1 124 ? 3.570 -0.140 13.144 1.00 95.69 124 ARG A CA 1
ATOM 1008 C C . ARG A 1 124 ? 2.996 -1.543 13.334 1.00 95.69 124 ARG A C 1
ATOM 1010 O O . ARG A 1 124 ? 2.391 -1.795 14.376 1.00 95.69 124 ARG A O 1
ATOM 1017 N N . LEU A 1 125 ? 3.175 -2.431 12.358 1.00 97.00 125 LEU A N 1
ATOM 1018 C CA . LEU A 1 125 ? 2.711 -3.814 12.408 1.00 97.00 125 LEU A CA 1
ATOM 1019 C C . LEU A 1 125 ? 3.307 -4.546 13.614 1.00 97.00 125 LEU A C 1
ATOM 1021 O O . LEU A 1 125 ? 2.555 -5.063 14.439 1.00 97.00 125 LEU A O 1
ATOM 1025 N N . TYR A 1 126 ? 4.630 -4.484 13.766 1.00 96.44 126 TYR A N 1
ATOM 1026 C CA . TYR A 1 126 ? 5.361 -5.063 14.889 1.00 96.44 126 TYR A CA 1
ATOM 1027 C C . TYR A 1 126 ? 4.811 -4.577 16.236 1.00 96.44 126 TYR A C 1
ATOM 1029 O O . TYR A 1 126 ? 4.475 -5.378 17.107 1.00 96.44 126 TYR A O 1
ATOM 1037 N N . LEU A 1 127 ? 4.634 -3.262 16.404 1.00 95.31 127 LEU A N 1
ATOM 1038 C CA . LEU A 1 127 ? 4.107 -2.693 17.647 1.00 95.31 127 LEU A CA 1
ATOM 1039 C C . LEU A 1 127 ? 2.667 -3.132 17.936 1.00 95.31 127 LEU A C 1
ATOM 1041 O O . LEU A 1 127 ? 2.303 -3.317 19.101 1.00 95.31 127 LEU A O 1
ATOM 1045 N N . LEU A 1 128 ? 1.824 -3.267 16.911 1.00 94.19 128 LEU A N 1
ATOM 1046 C CA . LEU A 1 128 ? 0.448 -3.734 17.075 1.00 94.19 128 LEU A CA 1
ATOM 1047 C C . LEU A 1 128 ? 0.401 -5.210 17.478 1.00 94.19 128 LEU A C 1
ATOM 1049 O O . LEU A 1 128 ? -0.320 -5.548 18.418 1.00 94.19 128 LEU A O 1
ATOM 1053 N N . GLU A 1 129 ? 1.184 -6.062 16.818 1.00 94.62 129 GLU A N 1
ATOM 1054 C CA . GLU A 1 129 ? 1.285 -7.490 17.129 1.00 94.62 129 GLU A CA 1
ATOM 1055 C C . GLU A 1 129 ? 1.858 -7.713 18.532 1.00 94.62 129 GLU A C 1
ATOM 1057 O O . GLU A 1 129 ? 1.276 -8.451 19.331 1.00 94.62 129 GLU A O 1
ATOM 1062 N N . TYR A 1 130 ? 2.918 -6.985 18.888 1.00 94.50 130 TYR A N 1
ATOM 1063 C CA . TYR A 1 130 ? 3.499 -6.998 20.229 1.00 94.50 130 TYR A CA 1
ATOM 1064 C C . TYR A 1 130 ? 2.470 -6.612 21.300 1.00 94.50 130 TYR A C 1
ATOM 1066 O O . TYR A 1 130 ? 2.293 -7.311 22.299 1.00 94.50 130 TYR A O 1
ATOM 1074 N N . ARG A 1 131 ? 1.725 -5.519 21.081 1.00 91.06 131 ARG A N 1
ATOM 1075 C CA . ARG A 1 131 ? 0.667 -5.070 22.002 1.00 91.06 131 ARG A CA 1
ATOM 1076 C C . ARG A 1 131 ? -0.491 -6.053 22.103 1.00 91.06 131 ARG A C 1
ATOM 1078 O O . ARG A 1 131 ? -1.156 -6.066 23.136 1.00 91.06 131 ARG A O 1
ATOM 1085 N N . LEU A 1 132 ? -0.782 -6.804 21.044 1.00 89.12 132 LEU A N 1
ATOM 1086 C CA . LEU A 1 132 ? -1.825 -7.824 21.055 1.00 89.12 132 LEU A CA 1
ATOM 1087 C C . LEU A 1 132 ? -1.374 -9.030 21.886 1.00 89.12 132 LEU A C 1
ATOM 1089 O O . LEU A 1 132 ? -2.083 -9.414 22.815 1.00 89.12 132 LEU A O 1
ATOM 1093 N N . LYS A 1 133 ? -0.164 -9.540 21.625 1.00 90.44 133 LYS A N 1
ATOM 1094 C CA . LYS A 1 133 ? 0.450 -10.658 22.359 1.00 90.44 133 LYS A CA 1
ATOM 1095 C C . LYS A 1 133 ? 0.588 -10.364 23.853 1.00 90.44 133 LYS A C 1
ATOM 1097 O O . LYS A 1 133 ? 0.284 -11.214 24.681 1.00 90.44 133 LYS A O 1
ATOM 1102 N N . ASN A 1 134 ? 0.980 -9.138 24.195 1.00 89.94 134 ASN A N 1
ATOM 1103 C CA . ASN A 1 134 ? 1.219 -8.732 25.581 1.00 89.94 134 ASN A CA 1
ATOM 1104 C C . ASN A 1 134 ? -0.002 -8.098 26.256 1.00 89.94 134 ASN A C 1
ATOM 1106 O O . ASN A 1 134 ? 0.097 -7.605 27.384 1.00 89.94 134 ASN A O 1
ATOM 1110 N N . SER A 1 135 ? -1.162 -8.075 25.592 1.00 84.06 135 SER A N 1
ATOM 1111 C CA . SER A 1 135 ? -2.382 -7.609 26.239 1.00 84.06 135 SER A CA 1
ATOM 1112 C C . SER A 1 135 ? -2.792 -8.618 27.312 1.00 84.06 135 SER A C 1
ATOM 1114 O O . SER A 1 135 ? -3.238 -9.722 27.015 1.00 84.06 135 SER A O 1
ATOM 1116 N N . ARG A 1 136 ? -2.617 -8.257 28.592 1.00 73.75 136 ARG A N 1
ATOM 1117 C CA . ARG A 1 136 ? -3.146 -9.074 29.691 1.00 73.75 136 ARG A CA 1
ATOM 1118 C C . ARG A 1 136 ? -4.659 -9.210 29.489 1.00 73.75 136 ARG A C 1
ATOM 1120 O O . ARG A 1 136 ? -5.312 -8.177 29.288 1.00 73.75 136 ARG A O 1
ATOM 1127 N N . PRO A 1 137 ? -5.237 -10.423 29.575 1.00 66.44 137 PRO A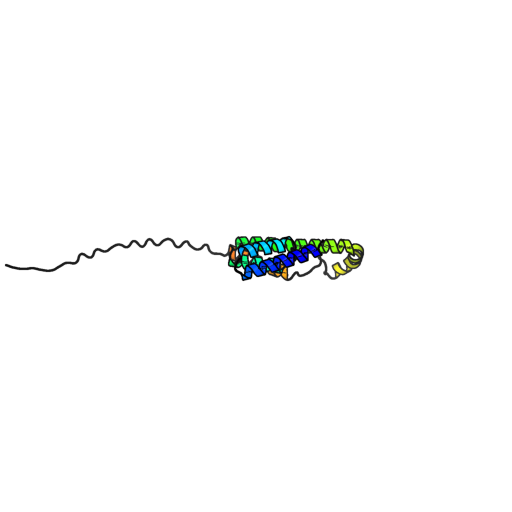 N 1
ATOM 1128 C CA . PRO A 1 137 ? -6.683 -10.548 29.595 1.00 66.44 137 PRO A CA 1
ATOM 1129 C C . PRO A 1 137 ? -7.181 -9.700 30.763 1.00 66.44 137 PRO A C 1
ATOM 1131 O O . PRO A 1 137 ? -6.698 -9.833 31.893 1.00 66.44 137 PRO A O 1
ATOM 1134 N N . LYS A 1 138 ? -8.101 -8.766 30.493 1.00 61.44 138 LYS A N 1
ATOM 1135 C CA . LYS A 1 138 ? -8.795 -8.060 31.571 1.00 61.44 138 LYS A CA 1
ATOM 1136 C C . LYS A 1 138 ? -9.416 -9.154 32.431 1.00 61.44 138 LYS A C 1
ATOM 1138 O O . LYS A 1 138 ? -10.336 -9.818 31.959 1.00 61.44 138 LYS A O 1
ATOM 1143 N N . LYS A 1 139 ? -8.910 -9.349 33.660 1.00 54.16 139 LYS A N 1
ATOM 1144 C CA . LYS A 1 139 ? -9.617 -10.129 34.680 1.00 54.16 139 LYS A CA 1
ATOM 1145 C C . LYS A 1 139 ? -11.039 -9.592 34.663 1.00 54.16 139 LYS A C 1
ATOM 1147 O O . LYS A 1 139 ? -11.242 -8.399 34.915 1.00 54.16 139 LYS A O 1
ATOM 1152 N N . SER A 1 140 ? -11.992 -10.426 34.252 1.00 54.22 140 SER A N 1
ATOM 1153 C CA . SER A 1 140 ? -13.399 -10.092 34.383 1.00 54.22 140 SER A CA 1
ATOM 1154 C C . SER A 1 140 ? -13.564 -9.655 35.832 1.00 54.22 140 SER A C 1
ATOM 1156 O O . SER A 1 140 ? -13.113 -10.346 36.748 1.00 54.22 140 SER A O 1
ATOM 1158 N N . LYS A 1 141 ? -14.081 -8.444 36.061 1.00 55.81 141 LYS A N 1
ATOM 1159 C CA . LYS A 1 141 ? -14.458 -8.048 37.414 1.00 55.81 141 LYS A CA 1
ATOM 1160 C C . LYS A 1 141 ? -15.512 -9.068 37.827 1.00 55.81 141 LYS A C 1
ATOM 1162 O O . LYS A 1 141 ? -16.652 -8.980 37.373 1.00 55.81 141 LYS A O 1
ATOM 1167 N N . ALA A 1 142 ? -15.104 -10.080 38.591 1.00 50.62 142 ALA A N 1
ATOM 1168 C CA . ALA A 1 142 ? -16.018 -10.987 39.248 1.00 50.62 142 ALA A CA 1
ATOM 1169 C C . ALA A 1 142 ? -17.016 -10.082 39.962 1.00 50.62 142 ALA A C 1
ATOM 1171 O O . ALA A 1 142 ? -16.613 -9.209 40.734 1.00 50.62 142 ALA A O 1
ATOM 1172 N N . LYS A 1 143 ? -18.296 -10.200 39.599 1.00 53.53 143 LYS A N 1
ATOM 1173 C CA . LYS A 1 143 ? -19.377 -9.490 40.272 1.00 53.53 143 LYS A CA 1
ATOM 1174 C C . LYS A 1 143 ? -19.239 -9.822 41.754 1.00 53.53 143 LYS A C 1
ATOM 1176 O O . LYS A 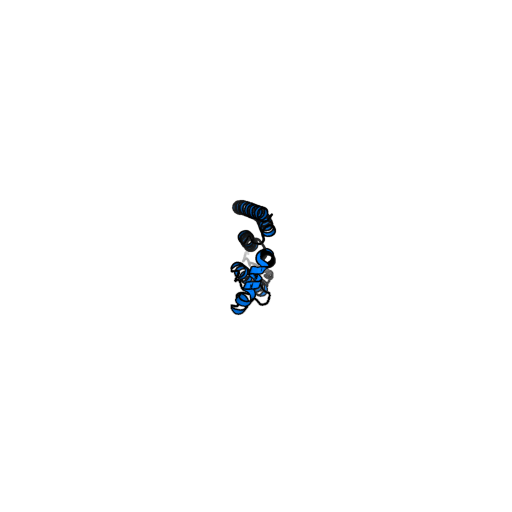1 143 ? -19.565 -10.933 42.164 1.00 53.53 143 LYS A O 1
ATOM 1181 N N . SER A 1 144 ? -18.704 -8.881 42.528 1.00 49.44 144 SER A N 1
ATOM 1182 C CA . SER A 1 144 ? -18.776 -8.909 43.979 1.00 49.44 144 SER A CA 1
ATOM 1183 C C . SER A 1 144 ? -20.263 -8.936 44.304 1.00 49.44 144 SER A C 1
ATOM 1185 O O . SER A 1 144 ? -20.959 -7.934 44.158 1.00 49.44 144 SER A O 1
ATOM 1187 N N . LYS A 1 145 ? -20.784 -10.124 44.622 1.00 51.56 145 LYS A N 1
ATOM 1188 C CA . LYS A 1 145 ? -22.089 -10.264 45.254 1.00 51.56 145 LYS A CA 1
ATOM 1189 C C . LYS A 1 145 ? -21.922 -9.694 46.659 1.00 51.56 145 LYS A C 1
ATOM 1191 O O . LYS A 1 145 ? -21.606 -10.429 47.591 1.00 51.56 145 LYS A O 1
ATOM 1196 N N . THR A 1 146 ? -22.113 -8.390 46.814 1.00 47.22 146 THR A N 1
ATOM 1197 C CA . THR A 1 146 ? -22.378 -7.783 48.115 1.00 47.22 146 THR A CA 1
ATOM 1198 C C . THR A 1 146 ? -23.701 -8.352 48.621 1.00 47.22 146 THR A C 1
ATOM 1200 O O . THR A 1 146 ? -24.783 -7.865 48.305 1.00 47.22 146 THR A O 1
ATOM 1203 N N . LYS A 1 147 ? -23.623 -9.443 49.394 1.00 47.72 147 LYS A N 1
ATOM 1204 C CA . LYS A 1 147 ? -24.695 -9.849 50.305 1.00 47.72 147 LYS A CA 1
ATOM 1205 C C . LYS A 1 147 ? -24.832 -8.731 51.338 1.00 47.72 147 LYS A C 1
ATOM 1207 O O . LYS A 1 147 ? -24.091 -8.705 52.317 1.00 47.72 147 LYS A O 1
ATOM 1212 N N . HIS A 1 148 ? -25.770 -7.811 51.129 1.00 49.25 148 HIS A N 1
ATOM 1213 C CA . HIS A 1 148 ? -26.271 -6.983 52.218 1.00 49.25 148 HIS A CA 1
ATOM 1214 C C . HIS A 1 148 ? -26.986 -7.907 53.208 1.00 49.25 148 HIS A C 1
ATOM 1216 O O . HIS A 1 148 ? -28.131 -8.301 53.009 1.00 49.25 148 HIS A O 1
ATOM 1222 N N . LYS A 1 149 ? -26.268 -8.311 54.259 1.00 49.09 149 LYS A N 1
ATOM 1223 C CA . LYS A 1 149 ? -26.847 -8.924 55.450 1.00 49.09 149 LYS A CA 1
ATOM 1224 C C . LYS A 1 149 ? -27.508 -7.789 56.230 1.00 49.09 149 LYS A C 1
ATOM 1226 O O . LYS A 1 149 ? -26.827 -7.038 56.920 1.00 49.09 149 LYS A O 1
ATOM 1231 N N . SER A 1 150 ? -28.814 -7.622 56.050 1.00 47.00 150 SER A N 1
ATOM 1232 C CA . SER A 1 150 ? -29.637 -6.723 56.855 1.00 47.00 150 SER A CA 1
ATOM 1233 C C . SER A 1 150 ? -29.592 -7.184 58.312 1.00 47.00 150 SER A C 1
ATOM 1235 O O . SER A 1 150 ? -30.196 -8.191 58.681 1.00 47.00 150 SER A O 1
ATOM 1237 N N . THR A 1 151 ? -28.837 -6.472 59.141 1.00 44.72 151 THR A N 1
ATOM 1238 C CA . THR A 1 151 ? -28.886 -6.599 60.594 1.00 44.72 151 THR A CA 1
ATOM 1239 C C . THR A 1 151 ? -30.122 -5.857 61.093 1.00 44.72 151 THR A C 1
ATOM 1241 O O . THR A 1 151 ? -30.116 -4.641 61.264 1.00 44.72 151 THR A O 1
ATOM 1244 N N . ALA A 1 152 ? -31.210 -6.593 61.321 1.00 46.72 152 ALA A N 1
ATOM 1245 C CA . ALA A 1 152 ? -32.334 -6.087 62.096 1.00 46.72 152 ALA A CA 1
ATOM 1246 C C . ALA A 1 152 ? -31.874 -5.911 63.555 1.00 46.72 152 ALA A C 1
ATOM 1248 O O . ALA A 1 152 ? -31.799 -6.869 64.323 1.00 46.72 152 ALA A O 1
ATOM 1249 N N . LYS A 1 153 ? -31.506 -4.679 63.922 1.00 46.59 153 LYS A N 1
ATOM 1250 C CA . LYS A 1 153 ? -31.382 -4.245 65.317 1.00 46.59 153 LYS A CA 1
ATOM 1251 C C . LYS A 1 153 ? -32.790 -4.198 65.912 1.00 46.59 153 LYS A C 1
ATOM 1253 O O . LYS A 1 153 ? -33.556 -3.288 65.605 1.00 46.59 153 LYS A O 1
ATOM 1258 N N . ALA A 1 154 ? -33.118 -5.170 66.758 1.00 46.12 154 ALA A N 1
ATOM 1259 C CA . ALA A 1 154 ? -34.252 -5.081 67.666 1.00 46.12 154 ALA A CA 1
ATOM 1260 C C . ALA A 1 154 ? -33.973 -3.954 68.673 1.00 46.12 154 ALA A C 1
ATOM 1262 O O . ALA A 1 154 ? -33.071 -4.048 69.505 1.00 46.12 154 ALA A O 1
ATOM 1263 N N . VAL A 1 155 ? -34.701 -2.848 68.533 1.00 49.25 155 VAL A N 1
ATOM 1264 C CA . VAL A 1 155 ? -34.686 -1.732 69.477 1.00 49.25 155 VAL A CA 1
ATOM 1265 C C . VAL A 1 155 ? -35.598 -2.102 70.643 1.00 49.25 155 VAL A C 1
ATOM 1267 O O . VAL A 1 155 ? -36.815 -2.175 70.491 1.00 49.25 155 VAL A O 1
ATOM 1270 N N . ASN A 1 156 ? -34.990 -2.328 71.807 1.00 51.56 156 ASN A N 1
ATOM 1271 C CA . ASN A 1 156 ? -35.673 -2.342 73.096 1.00 51.56 156 ASN A CA 1
ATOM 1272 C C . ASN A 1 156 ? -36.334 -0.978 73.344 1.00 51.56 156 ASN A C 1
ATOM 1274 O O . ASN A 1 156 ? -35.680 0.060 73.226 1.00 51.56 156 ASN A O 1
ATOM 1278 N N . LYS A 1 157 ? -37.612 -0.985 73.734 1.00 50.19 157 LYS A N 1
ATOM 1279 C CA . LYS A 1 157 ? -38.344 0.193 74.219 1.00 50.19 157 LYS A CA 1
ATOM 1280 C C . LYS A 1 157 ? -38.651 0.003 75.715 1.00 50.19 157 LYS A C 1
ATOM 1282 O O . LYS A 1 157 ? -39.075 -1.093 76.083 1.00 50.19 157 LYS A O 1
ATOM 1287 N N . PRO A 1 158 ? -38.424 1.007 76.581 1.00 49.72 158 PRO A N 1
ATOM 1288 C CA . PRO A 1 158 ? -38.560 0.849 78.024 1.00 49.72 158 PRO A CA 1
ATOM 1289 C C . PRO A 1 158 ? -39.965 1.190 78.551 1.00 49.72 158 PRO A C 1
ATOM 1291 O O . PRO A 1 158 ? -40.647 2.063 78.026 1.00 49.72 158 PRO A O 1
ATOM 1294 N N . ALA A 1 159 ? -40.299 0.500 79.646 1.00 48.47 159 ALA A N 1
ATOM 1295 C CA . ALA A 1 159 ? -41.076 0.895 80.826 1.00 48.47 159 ALA A CA 1
ATOM 1296 C C . ALA A 1 159 ? -42.444 1.593 80.679 1.00 48.47 159 ALA A C 1
ATOM 1298 O O . ALA A 1 159 ? -42.524 2.776 80.367 1.00 48.47 159 ALA A O 1
ATOM 1299 N N . THR A 1 160 ? -43.479 0.940 81.222 1.00 45.06 160 THR A N 1
ATOM 1300 C CA . THR A 1 160 ? -44.500 1.616 82.040 1.00 45.06 160 THR A CA 1
ATOM 1301 C C . THR A 1 160 ? -44.861 0.756 83.254 1.00 45.06 160 THR A C 1
ATOM 1303 O O . THR A 1 160 ? -45.604 -0.214 83.145 1.00 45.06 160 THR A O 1
ATOM 1306 N N . LYS A 1 161 ? -44.333 1.138 84.426 1.00 48.41 161 LYS A N 1
ATOM 1307 C CA . LYS A 1 161 ? -44.944 0.852 85.733 1.00 48.41 161 LYS A CA 1
ATOM 1308 C C . LYS A 1 161 ? -46.266 1.616 85.817 1.00 48.41 161 LYS A C 1
ATOM 1310 O O . LYS A 1 161 ? -46.252 2.815 85.542 1.00 48.41 161 LYS A O 1
ATOM 1315 N N . LYS A 1 162 ? -47.339 0.990 86.308 1.00 47.34 162 LYS A N 1
ATOM 1316 C CA . LYS A 1 162 ? -48.339 1.657 87.160 1.00 47.34 162 LYS A CA 1
ATOM 1317 C C . LYS A 1 162 ? -49.283 0.641 87.819 1.00 47.34 162 LYS A C 1
ATOM 1319 O O . LYS A 1 162 ? -50.015 -0.029 87.107 1.00 47.34 162 LYS A O 1
ATOM 1324 N N . LYS A 1 163 ? -49.229 0.686 89.157 1.00 49.19 163 LYS A N 1
ATOM 1325 C CA . LYS A 1 163 ? -50.207 0.328 90.198 1.00 49.19 163 LYS A CA 1
ATOM 1326 C C . LYS A 1 163 ? -50.711 -1.107 90.266 1.00 49.19 163 LYS A C 1
ATOM 1328 O O . LYS A 1 163 ? -51.500 -1.505 89.393 1.00 49.19 163 LYS A O 1
#

Solvent-accessible surface area (backbone atoms only — not comparable to full-atom values): 9502 Å² total; per-residue (Å²): 115,66,72,62,37,50,54,49,18,51,51,32,36,55,53,16,51,53,31,44,72,74,64,42,51,71,60,14,46,53,29,21,51,52,16,31,69,61,28,46,79,41,59,66,33,51,53,51,46,54,52,50,28,69,74,78,48,53,70,68,59,38,47,53,50,50,53,51,50,52,53,44,33,52,50,46,52,51,51,51,49,53,53,48,44,74,77,37,47,71,64,51,59,75,45,40,67,60,33,48,76,70,60,47,31,44,97,90,68,46,68,69,66,88,54,70,64,55,55,55,49,50,53,48,43,52,54,52,52,51,52,57,76,66,50,72,78,75,75,74,78,72,80,78,77,78,75,80,76,82,78,81,77,82,79,88,80,85,87,82,90,80,135

Sequence (163 aa):
MARRKDIRSKLEYHQALKLEKTGDHNLALKLYQKSSTIDPSNIHAWNRQMILFRKYKSKSQEIALVKSAIAAYRNSIQTSHKQWLALHQEKAESTRELATVLGLIEPDGMPKTEYAILTKWETRLYLLEYRLKNSRPKKSKAKSKTKHKSTAKAVNKPATKKK

Foldseek 3Di:
DLVVLLVQLVVLQVVLVVCVVVVVLVSSLVSLVSSCVSPLCPLVSLVSNLVSCVVPHDLVVSLVSLVVSLVSNVVVLVVVVVVVCVVQVVVLVVCVVVCVVVVQADPVRHGPDDPVSSVVSVVVSVVSVVCVVPVDPPPPPPPPPPPPPDDPDDDDDDDDDDD

Nearest PDB structures (foldseek):
  6hpg-assembly1_A  TM=5.019E-01  e=6.090E-03  Arabidopsis thaliana
  5lyn-assembly1_B  TM=4.755E-01  e=6.775E-03  Saccharomyces cerevisiae
  5lyp-assembly1_A  TM=4.717E-01  e=1.154E-02  Saccharomyces cerevisiae
  2y4u-assembly1_A  TM=4.739E-01  e=2.432E-02  Homo sapiens
  7kw7-assembly1_E  TM=4.836E-01  e=3.174E-02  Homo sapiens